Protein AF-A0ABD6ISD6-F1 (afd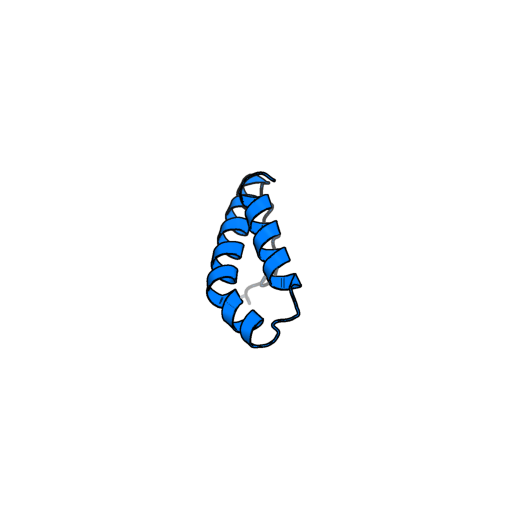b_monomer_lite)

Foldseek 3Di:
DPDDDDPPPDPPDDDDDLLRQLVVLLVVLVVCVVCVVVVCVVPVPDCVSVVSSVVSNVSSVPD

pLDDT: mean 89.05, std 16.52, range [42.03, 98.62]

Sequence (63 aa):
MPTNANRTGRTDRIALTEDELREITGYAADCAGRVLHLFEQSLPADRRPREAVEAARAFADGG

Structure (mmCIF, N/CA/C/O backbone):
data_AF-A0ABD6ISD6-F1
#
_entry.id   AF-A0ABD6ISD6-F1
#
loop_
_atom_site.group_PDB
_atom_site.id
_atom_site.type_symbol
_atom_site.label_atom_id
_atom_site.label_alt_id
_atom_site.label_comp_id
_atom_site.label_asym_id
_atom_site.label_entity_id
_atom_site.label_seq_id
_atom_site.pdbx_PDB_ins_code
_atom_site.Cartn_x
_atom_site.Cartn_y
_atom_site.Cartn_z
_atom_site.occupancy
_atom_site.B_iso_or_equiv
_atom_site.auth_seq_id
_atom_site.auth_comp_id
_atom_site.auth_asym_id
_atom_site.auth_atom_id
_atom_site.pdbx_PDB_model_num
ATOM 1 N N . MET A 1 1 ? -51.915 -6.484 -11.699 1.00 43.25 1 MET A N 1
ATOM 2 C CA . MET A 1 1 ? -50.454 -6.633 -11.537 1.00 43.25 1 MET A CA 1
ATOM 3 C C . MET A 1 1 ? -49.888 -5.288 -11.104 1.00 43.25 1 MET A C 1
ATOM 5 O O . MET A 1 1 ? -49.907 -4.389 -11.935 1.00 43.25 1 MET A O 1
ATOM 9 N N . PRO A 1 2 ? -49.469 -5.073 -9.845 1.00 42.03 2 PRO A N 1
ATOM 10 C CA . PRO A 1 2 ? -48.723 -3.869 -9.511 1.00 42.03 2 PRO A CA 1
ATOM 11 C C . PRO A 1 2 ? -47.268 -4.065 -9.952 1.00 42.03 2 PRO A C 1
ATOM 13 O O . PRO A 1 2 ? -46.592 -5.006 -9.538 1.00 42.03 2 PRO A O 1
ATOM 16 N N . THR A 1 3 ? -46.811 -3.206 -10.855 1.00 49.12 3 THR A N 1
ATOM 17 C CA . THR A 1 3 ? -45.428 -3.127 -11.322 1.00 49.12 3 THR A CA 1
ATOM 18 C C . THR A 1 3 ? -44.555 -2.687 -10.149 1.00 49.12 3 THR A C 1
ATOM 20 O O . THR A 1 3 ? -44.759 -1.616 -9.583 1.00 49.12 3 THR A O 1
ATOM 23 N N . ASN A 1 4 ? -43.630 -3.558 -9.745 1.00 52.66 4 ASN A N 1
ATOM 24 C CA . ASN A 1 4 ? -42.770 -3.383 -8.581 1.00 52.66 4 ASN A CA 1
ATOM 25 C C . ASN A 1 4 ? -41.942 -2.094 -8.700 1.00 52.66 4 ASN A C 1
ATOM 27 O O . ASN A 1 4 ? -41.104 -1.958 -9.595 1.00 52.66 4 ASN A O 1
ATOM 31 N N . ALA A 1 5 ? -42.203 -1.157 -7.792 1.00 65.38 5 ALA A N 1
ATOM 32 C CA . ALA A 1 5 ? -41.403 0.033 -7.608 1.00 65.38 5 ALA A CA 1
ATOM 33 C C . ALA A 1 5 ? -40.037 -0.336 -7.011 1.00 65.38 5 ALA A C 1
ATOM 35 O O . ALA A 1 5 ? -39.926 -1.214 -6.162 1.00 65.38 5 ALA A O 1
ATOM 36 N N . ASN A 1 6 ? -39.031 0.449 -7.392 1.00 54.81 6 ASN A N 1
ATOM 37 C CA . ASN A 1 6 ? -37.748 0.599 -6.708 1.00 54.81 6 ASN A CA 1
ATOM 38 C C . ASN A 1 6 ? -36.632 -0.400 -7.069 1.00 54.81 6 ASN A C 1
ATOM 40 O O . ASN A 1 6 ? -36.217 -1.238 -6.273 1.00 54.81 6 ASN A O 1
ATOM 44 N N . ARG A 1 7 ? -36.023 -0.192 -8.241 1.00 60.81 7 ARG A N 1
ATOM 45 C CA . ARG A 1 7 ? -34.590 -0.469 -8.431 1.00 60.81 7 ARG A CA 1
ATOM 46 C C . ARG A 1 7 ? -33.845 0.855 -8.568 1.00 60.81 7 ARG A C 1
ATOM 48 O O . ARG A 1 7 ? -33.270 1.155 -9.608 1.00 60.81 7 ARG A O 1
ATOM 55 N N . THR A 1 8 ? -33.897 1.677 -7.525 1.00 56.94 8 THR A N 1
ATOM 56 C CA . THR A 1 8 ? -32.993 2.823 -7.436 1.00 56.94 8 THR A CA 1
ATOM 57 C C . THR A 1 8 ? -31.640 2.266 -7.019 1.00 56.94 8 THR A C 1
ATOM 59 O O . THR A 1 8 ? -31.460 1.857 -5.873 1.00 56.94 8 THR A O 1
ATOM 62 N N . GLY A 1 9 ? -30.720 2.166 -7.980 1.00 59.97 9 GLY A N 1
ATOM 63 C CA . GLY A 1 9 ? -29.320 1.849 -7.730 1.00 59.97 9 GLY A CA 1
ATOM 64 C C . GLY A 1 9 ? -28.745 2.886 -6.775 1.00 59.97 9 GLY A C 1
ATOM 65 O O . GLY A 1 9 ? -28.398 3.991 -7.176 1.00 59.97 9 GLY A O 1
ATOM 66 N N . ARG A 1 10 ? -28.708 2.543 -5.493 1.00 61.34 10 ARG A N 1
ATOM 67 C CA . ARG A 1 10 ? -28.070 3.341 -4.461 1.00 61.34 10 ARG A CA 1
ATOM 68 C C . ARG A 1 10 ? -26.682 2.754 -4.309 1.00 61.34 10 ARG A C 1
ATOM 70 O O . ARG A 1 10 ? -26.546 1.634 -3.829 1.00 61.34 10 ARG A O 1
ATOM 77 N N . THR A 1 11 ? -25.667 3.473 -4.773 1.00 65.38 11 THR A N 1
ATOM 78 C CA . THR A 1 11 ? -24.295 3.263 -4.308 1.00 65.38 11 THR A CA 1
ATOM 79 C C . THR A 1 11 ? -24.298 3.552 -2.814 1.00 65.38 11 THR A C 1
ATOM 81 O O . THR A 1 11 ? -24.102 4.691 -2.389 1.00 65.38 11 THR A O 1
ATOM 84 N N . ASP A 1 12 ? -24.653 2.538 -2.035 1.00 74.75 12 ASP A N 1
ATOM 85 C CA . ASP A 1 12 ? -24.586 2.577 -0.590 1.00 74.75 12 ASP A CA 1
ATOM 86 C C . ASP A 1 12 ? -23.105 2.504 -0.237 1.00 74.75 12 ASP A C 1
ATOM 88 O O . ASP A 1 12 ? -22.457 1.469 -0.401 1.00 74.75 12 ASP A O 1
ATOM 92 N N . ARG A 1 13 ? -22.518 3.662 0.078 1.00 78.25 13 ARG A N 1
ATOM 93 C CA . ARG A 1 13 ? -21.117 3.722 0.481 1.00 78.25 13 ARG A CA 1
ATOM 94 C C . ARG A 1 13 ? -21.010 3.042 1.836 1.00 78.25 13 ARG A C 1
ATOM 96 O O . ARG A 1 13 ? -21.519 3.559 2.824 1.00 78.25 13 ARG A O 1
ATOM 103 N N . ILE A 1 14 ? -20.314 1.914 1.862 1.00 85.25 14 ILE A N 1
ATOM 104 C CA . ILE A 1 14 ? -19.950 1.243 3.104 1.00 85.25 14 ILE A CA 1
ATOM 105 C C . ILE A 1 14 ? -18.887 2.112 3.780 1.00 85.25 14 ILE A C 1
ATOM 107 O O . ILE A 1 14 ? -17.826 2.360 3.205 1.00 85.25 14 ILE A O 1
ATOM 111 N N . ALA A 1 15 ? -19.204 2.634 4.964 1.00 91.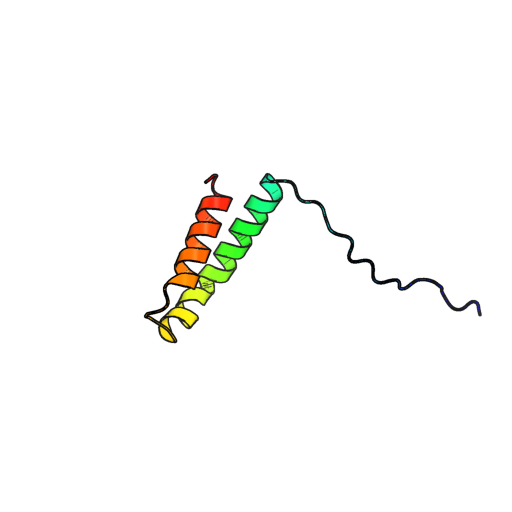62 15 ALA A N 1
ATOM 112 C CA . ALA A 1 15 ? -18.220 3.299 5.804 1.00 91.62 15 ALA A CA 1
ATOM 113 C C . ALA A 1 15 ? -17.324 2.226 6.429 1.00 91.62 15 ALA A C 1
ATOM 115 O O . ALA A 1 15 ? -17.838 1.319 7.077 1.00 91.62 15 ALA A O 1
ATOM 116 N N . LEU A 1 16 ? -16.017 2.337 6.199 1.00 93.88 16 LEU A N 1
ATOM 117 C CA . LEU A 1 16 ? -15.012 1.429 6.740 1.00 93.88 16 LEU A CA 1
ATOM 118 C C . LEU A 1 16 ? -14.259 2.120 7.872 1.00 93.88 16 LEU A C 1
ATOM 120 O O . LEU A 1 16 ? -13.963 3.317 7.785 1.00 93.88 16 LEU A O 1
ATOM 124 N N . THR A 1 17 ? -13.945 1.368 8.918 1.00 96.62 17 THR A N 1
ATOM 125 C CA . THR A 1 17 ? -12.982 1.796 9.932 1.00 96.62 17 THR A CA 1
ATOM 126 C C . THR A 1 17 ? -11.569 1.803 9.347 1.00 96.62 17 THR A C 1
ATOM 128 O O . THR A 1 17 ? -11.309 1.257 8.273 1.00 96.62 17 THR A O 1
ATOM 131 N N . GLU A 1 18 ? -10.629 2.438 10.046 1.00 96.19 18 GLU A N 1
ATOM 132 C CA . GLU A 1 18 ? -9.229 2.426 9.620 1.00 96.19 18 GLU A CA 1
ATOM 133 C C . GLU A 1 18 ? -8.638 1.010 9.639 1.00 96.19 18 GLU A C 1
ATOM 135 O O . 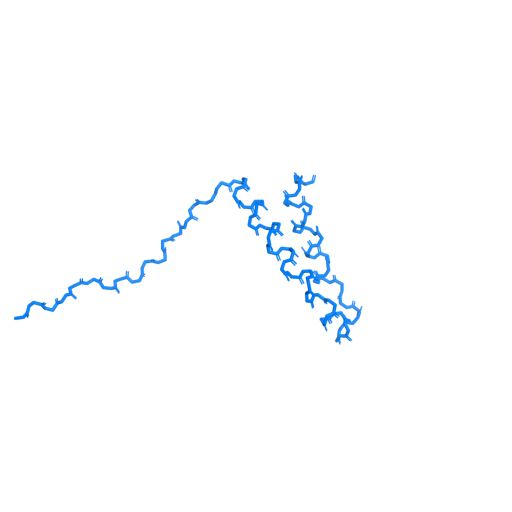GLU A 1 18 ? -7.934 0.640 8.703 1.00 96.19 18 GLU A O 1
ATOM 140 N N . ASP A 1 19 ? -8.997 0.193 10.630 1.00 97.56 19 ASP A N 1
ATOM 141 C CA . ASP A 1 19 ? -8.575 -1.209 10.708 1.00 97.56 19 ASP A CA 1
ATOM 142 C C . ASP A 1 19 ? -9.108 -2.016 9.515 1.00 97.56 19 ASP A C 1
ATOM 144 O O . ASP A 1 19 ? -8.357 -2.735 8.860 1.00 97.56 19 ASP A O 1
ATOM 148 N N . GLU A 1 20 ? -10.382 -1.837 9.149 1.00 97.44 20 GLU A N 1
ATOM 149 C CA . GLU A 1 20 ? -10.959 -2.484 7.963 1.00 97.44 20 GLU A CA 1
ATOM 150 C C . GLU A 1 20 ? -10.276 -2.023 6.667 1.00 97.44 20 GLU A C 1
ATOM 152 O O . GLU A 1 20 ? -10.047 -2.826 5.759 1.00 97.44 20 GLU A O 1
ATOM 157 N N . LEU A 1 21 ? -9.916 -0.738 6.570 1.00 97.25 21 LEU A N 1
ATOM 158 C CA . LEU A 1 21 ? -9.148 -0.220 5.438 1.00 97.25 21 LEU A CA 1
ATOM 159 C C . LEU A 1 21 ? -7.754 -0.849 5.368 1.00 97.25 21 LEU A C 1
ATOM 161 O O . LEU A 1 21 ? -7.304 -1.169 4.266 1.00 97.25 21 LEU A O 1
ATOM 165 N N . ARG A 1 22 ? -7.074 -1.038 6.502 1.00 98.12 22 ARG A N 1
ATOM 166 C CA . ARG A 1 22 ? -5.752 -1.679 6.564 1.00 98.12 22 ARG A CA 1
ATOM 167 C C . ARG A 1 22 ? -5.827 -3.137 6.120 1.00 98.12 22 ARG A C 1
ATOM 169 O O . ARG A 1 22 ? -5.080 -3.521 5.222 1.00 98.12 22 ARG A O 1
ATOM 176 N N . GLU A 1 23 ? -6.802 -3.891 6.622 1.00 98.06 23 GLU A N 1
ATOM 177 C CA . GLU A 1 23 ? -7.056 -5.282 6.2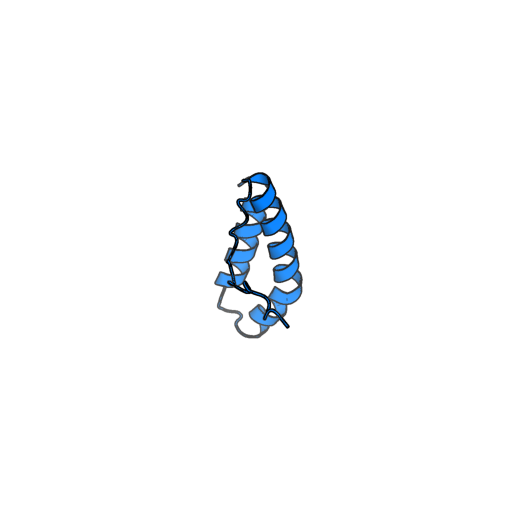18 1.00 98.06 23 GLU A CA 1
ATOM 178 C C . GLU A 1 23 ? -7.319 -5.414 4.709 1.00 98.06 23 GLU A C 1
ATOM 180 O O . GLU A 1 23 ? -6.679 -6.203 4.006 1.00 98.06 23 GLU A O 1
ATOM 185 N N . ILE A 1 24 ? -8.222 -4.590 4.166 1.00 97.88 24 ILE A N 1
ATOM 186 C CA . ILE A 1 24 ? -8.540 -4.606 2.731 1.00 97.88 24 ILE A CA 1
ATOM 187 C C . ILE A 1 24 ? -7.322 -4.201 1.895 1.00 97.88 24 ILE A C 1
ATOM 189 O O . ILE A 1 24 ? -7.079 -4.780 0.832 1.00 97.88 24 ILE A O 1
ATOM 193 N N . THR A 1 25 ? -6.545 -3.223 2.363 1.00 98.38 25 THR A N 1
ATOM 194 C CA . THR A 1 25 ? -5.345 -2.762 1.661 1.00 98.38 25 THR A CA 1
ATOM 195 C C . THR A 1 25 ? -4.271 -3.847 1.628 1.00 98.38 25 THR A C 1
ATOM 197 O O . THR A 1 25 ? -3.695 -4.080 0.564 1.00 98.38 25 THR A O 1
ATOM 200 N N . GLY A 1 26 ? -4.055 -4.566 2.733 1.00 98.50 26 GLY A N 1
ATOM 201 C CA . GLY A 1 26 ? -3.133 -5.702 2.793 1.00 98.50 26 GLY A CA 1
ATOM 202 C C . GLY A 1 26 ? -3.537 -6.806 1.817 1.00 98.50 26 GLY A C 1
ATOM 203 O O . GLY A 1 26 ? -2.741 -7.223 0.972 1.00 98.50 26 GLY A O 1
ATOM 204 N N . TYR A 1 27 ? -4.818 -7.184 1.827 1.00 98.50 27 TYR A N 1
ATOM 205 C CA . TYR A 1 27 ? -5.361 -8.147 0.869 1.00 98.50 27 TYR A CA 1
ATOM 206 C C . TYR A 1 27 ? -5.157 -7.707 -0.592 1.00 98.50 27 TYR A C 1
ATOM 208 O O . TYR A 1 27 ? -4.747 -8.503 -1.446 1.00 98.50 27 TYR A O 1
ATOM 216 N N . ALA A 1 28 ? -5.420 -6.435 -0.900 1.00 98.38 28 ALA A N 1
ATOM 217 C CA . ALA A 1 28 ? -5.236 -5.885 -2.239 1.00 98.38 28 ALA A CA 1
ATOM 218 C C . ALA A 1 28 ? -3.756 -5.876 -2.661 1.00 98.38 28 ALA A C 1
ATOM 220 O O . ALA A 1 28 ? -3.445 -6.241 -3.799 1.00 98.38 28 ALA A O 1
ATOM 221 N N . ALA A 1 29 ? -2.844 -5.523 -1.751 1.00 98.56 29 ALA A N 1
ATOM 222 C CA . ALA A 1 29 ? -1.405 -5.520 -1.992 1.00 98.56 29 ALA A CA 1
ATOM 223 C C . ALA A 1 29 ? -0.861 -6.933 -2.256 1.00 98.56 29 ALA A C 1
ATOM 225 O O . ALA A 1 29 ? -0.057 -7.127 -3.171 1.00 98.56 29 ALA A O 1
ATOM 226 N N . ASP A 1 30 ? -1.345 -7.941 -1.530 1.00 98.56 30 ASP A N 1
ATOM 227 C CA . ASP A 1 30 ? -1.020 -9.344 -1.795 1.00 98.56 30 ASP A CA 1
ATOM 228 C C . ASP A 1 30 ? -1.536 -9.805 -3.157 1.00 98.56 30 ASP A C 1
ATOM 230 O O . ASP A 1 30 ? -0.835 -10.503 -3.894 1.00 98.56 30 ASP A O 1
ATOM 234 N N . CYS A 1 31 ? -2.750 -9.396 -3.529 1.00 98.62 31 CYS A N 1
ATOM 235 C CA . CYS A 1 31 ? -3.305 -9.707 -4.841 1.00 98.62 31 CYS A CA 1
ATOM 236 C C . CYS A 1 31 ? -2.497 -9.079 -5.979 1.00 98.62 31 CYS A C 1
ATOM 238 O O . CYS A 1 31 ? -2.149 -9.780 -6.932 1.00 98.62 31 CYS A O 1
ATOM 240 N N . ALA A 1 32 ? -2.166 -7.793 -5.867 1.00 98.31 32 ALA A N 1
ATOM 241 C CA . ALA A 1 32 ? -1.357 -7.085 -6.851 1.00 98.31 32 ALA A CA 1
ATOM 242 C C . ALA A 1 32 ? 0.067 -7.658 -6.932 1.00 98.31 32 ALA A C 1
ATOM 244 O O . ALA A 1 32 ? 0.568 -7.910 -8.028 1.00 98.31 32 ALA A O 1
ATOM 245 N N . GLY A 1 33 ? 0.691 -7.947 -5.786 1.00 98.19 33 GLY A N 1
ATOM 246 C CA . GLY A 1 33 ? 2.044 -8.497 -5.706 1.00 98.19 33 GLY A CA 1
ATOM 247 C C . GLY A 1 33 ? 2.216 -9.813 -6.472 1.00 98.19 33 GLY A C 1
ATOM 248 O O . GLY A 1 33 ? 3.232 -9.999 -7.139 1.00 98.19 33 GLY A O 1
ATOM 249 N N . ARG A 1 34 ? 1.200 -10.694 -6.478 1.00 98.38 34 ARG A N 1
ATOM 250 C CA . ARG A 1 34 ? 1.252 -11.969 -7.225 1.00 98.38 34 ARG A CA 1
ATOM 251 C C . ARG A 1 34 ? 1.468 -11.788 -8.729 1.00 98.38 34 ARG A C 1
ATOM 253 O O . ARG A 1 34 ? 2.108 -12.629 -9.354 1.00 98.38 34 ARG A O 1
ATOM 260 N N . VAL A 1 35 ? 0.944 -10.712 -9.312 1.00 98.00 35 VAL A N 1
ATOM 261 C CA . VAL A 1 35 ? 0.986 -10.463 -10.765 1.00 98.00 35 VAL A CA 1
ATOM 262 C C . VAL A 1 35 ? 1.903 -9.307 -11.159 1.00 98.00 35 VAL A C 1
ATOM 264 O O . VAL A 1 35 ? 2.142 -9.103 -12.346 1.00 98.00 35 VAL A O 1
ATOM 267 N N . LEU A 1 36 ? 2.453 -8.575 -10.188 1.00 98.31 36 LEU A N 1
ATOM 268 C CA . LEU A 1 36 ? 3.268 -7.380 -10.408 1.00 98.31 36 LEU A CA 1
ATOM 269 C C . LEU A 1 36 ? 4.460 -7.636 -11.350 1.00 98.31 36 LEU A C 1
ATOM 271 O O . LEU A 1 36 ? 4.742 -6.820 -12.226 1.00 98.31 36 LEU A O 1
ATOM 275 N N . HIS A 1 37 ? 5.089 -8.809 -11.253 1.00 97.81 37 HIS A N 1
ATOM 276 C CA . HIS A 1 37 ? 6.204 -9.195 -12.122 1.00 97.81 37 HIS A CA 1
ATOM 277 C C . HIS A 1 37 ? 5.856 -9.171 -13.623 1.00 97.81 37 HIS A C 1
ATOM 279 O O . HIS A 1 37 ? 6.723 -8.878 -14.442 1.00 97.81 37 HIS A O 1
ATOM 285 N N . LEU A 1 38 ? 4.599 -9.434 -14.005 1.00 98.06 38 LEU A N 1
ATOM 286 C CA . LEU A 1 38 ? 4.158 -9.385 -15.406 1.00 98.06 38 LEU A CA 1
ATOM 287 C C . LEU A 1 38 ? 4.193 -7.951 -15.953 1.00 98.06 38 LEU A C 1
ATOM 289 O O . LEU A 1 38 ? 4.590 -7.716 -17.098 1.00 98.06 38 LEU A O 1
ATOM 293 N N . PHE A 1 39 ? 3.804 -6.981 -15.121 1.00 97.44 39 PHE A N 1
ATOM 294 C CA . PHE A 1 39 ? 3.903 -5.566 -15.466 1.00 97.44 39 PHE A CA 1
ATOM 295 C C . PHE A 1 39 ? 5.370 -5.148 -15.593 1.00 97.44 39 PHE A C 1
ATOM 297 O O . PHE A 1 39 ? 5.760 -4.520 -16.573 1.00 97.44 39 PHE A O 1
ATOM 304 N N . GLU A 1 40 ? 6.199 -5.543 -14.631 1.00 98.19 40 GLU A N 1
ATOM 305 C CA . GLU A 1 40 ? 7.614 -5.163 -14.573 1.00 98.19 40 GLU A CA 1
ATOM 306 C C . GLU A 1 40 ? 8.431 -5.743 -15.728 1.00 98.19 40 GLU A C 1
ATOM 308 O O . GLU A 1 40 ? 9.352 -5.097 -16.214 1.00 98.19 40 GLU A O 1
ATOM 313 N N . GLN A 1 41 ? 8.072 -6.930 -16.217 1.00 98.06 41 GLN A N 1
ATOM 314 C CA . GLN A 1 41 ? 8.650 -7.492 -17.439 1.00 98.06 41 GLN A CA 1
ATOM 315 C C . GLN A 1 41 ? 8.312 -6.654 -18.679 1.00 98.06 41 GLN A C 1
ATOM 317 O O . GLN A 1 41 ? 9.137 -6.534 -19.582 1.00 98.06 41 GLN A O 1
ATOM 322 N N . SER A 1 42 ? 7.113 -6.066 -18.722 1.00 97.75 42 SER A N 1
ATOM 323 C CA . SER A 1 42 ? 6.647 -5.250 -19.849 1.00 97.75 42 SER A CA 1
ATOM 324 C C . SER A 1 42 ? 7.200 -3.820 -19.807 1.00 97.75 42 SER A C 1
ATOM 326 O O . SER A 1 42 ? 7.468 -3.230 -20.852 1.00 97.75 42 SER A O 1
ATOM 328 N N . LEU A 1 43 ? 7.372 -3.255 -18.607 1.00 97.19 43 LEU A N 1
ATOM 329 C CA . LEU A 1 43 ? 7.828 -1.881 -18.367 1.00 97.19 43 LEU A CA 1
ATOM 330 C C . LEU A 1 43 ? 8.854 -1.826 -17.216 1.00 97.19 43 LEU A C 1
ATOM 332 O O . LEU A 1 43 ? 8.565 -1.280 -16.151 1.00 97.19 43 LEU A O 1
ATOM 336 N N . PRO A 1 44 ? 10.083 -2.335 -17.413 1.00 95.75 44 PRO A N 1
ATOM 337 C CA . PRO A 1 44 ? 11.061 -2.503 -16.330 1.00 95.75 44 PRO A CA 1
ATOM 338 C C . PRO A 1 44 ? 11.565 -1.192 -15.714 1.00 95.75 44 PRO A C 1
ATOM 340 O O . PRO A 1 44 ? 12.056 -1.189 -14.587 1.00 95.75 44 PRO A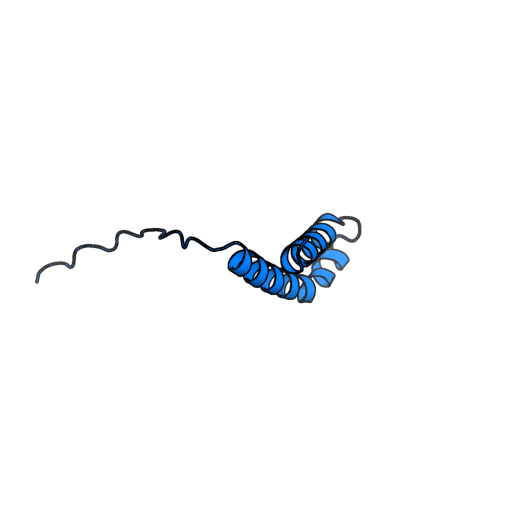 O 1
ATOM 343 N N . ALA A 1 45 ? 11.454 -0.075 -16.438 1.00 97.81 45 ALA A N 1
ATOM 344 C CA . ALA A 1 45 ? 11.861 1.240 -15.949 1.00 97.81 45 ALA A CA 1
ATOM 345 C C . ALA A 1 45 ? 10.779 1.938 -15.102 1.00 97.81 45 ALA A C 1
ATOM 347 O O . ALA A 1 45 ? 11.093 2.898 -14.398 1.00 97.81 45 ALA A O 1
ATOM 348 N N . ASP A 1 46 ? 9.519 1.488 -15.161 1.00 98.19 46 ASP A N 1
ATOM 349 C CA . ASP A 1 46 ? 8.432 2.104 -14.400 1.00 98.19 46 ASP A CA 1
ATOM 350 C C . ASP A 1 46 ? 8.315 1.462 -13.017 1.00 98.19 46 ASP A C 1
ATOM 352 O O . ASP A 1 46 ? 7.791 0.361 -12.843 1.00 98.19 46 ASP A O 1
ATOM 356 N N . ARG A 1 47 ? 8.820 2.174 -12.010 1.00 97.75 47 ARG A N 1
ATOM 357 C CA . ARG A 1 47 ? 8.827 1.710 -10.619 1.00 97.75 47 ARG A CA 1
ATOM 358 C C . ARG A 1 47 ? 7.528 1.997 -9.869 1.00 97.75 47 ARG A C 1
ATOM 360 O O . ARG A 1 47 ? 7.328 1.419 -8.800 1.00 97.75 47 ARG A O 1
ATOM 367 N N . ARG A 1 48 ? 6.638 2.833 -10.418 1.00 98.06 48 ARG A N 1
ATOM 368 C CA . ARG A 1 48 ? 5.456 3.339 -9.700 1.00 98.06 48 ARG A CA 1
ATOM 369 C C . ARG A 1 48 ? 4.540 2.220 -9.194 1.00 98.06 48 ARG A C 1
ATOM 371 O O . ARG A 1 48 ? 4.067 2.340 -8.067 1.00 98.06 48 ARG A O 1
ATOM 378 N N . PRO A 1 49 ? 4.293 1.117 -9.934 1.00 98.06 49 PRO A N 1
ATOM 379 C CA . PRO A 1 49 ? 3.432 0.049 -9.422 1.00 98.06 49 PRO A CA 1
ATOM 380 C C . PRO A 1 49 ? 4.040 -0.713 -8.250 1.00 98.06 49 PRO A C 1
ATOM 382 O O . PRO A 1 49 ? 3.325 -1.030 -7.305 1.00 98.06 49 PRO A O 1
ATOM 385 N N . ARG A 1 50 ? 5.356 -0.958 -8.269 1.00 98.44 50 ARG A N 1
ATOM 386 C CA . ARG A 1 50 ? 6.046 -1.566 -7.127 1.00 98.44 50 ARG A CA 1
ATOM 387 C C . ARG A 1 50 ? 5.986 -0.646 -5.916 1.00 98.44 50 ARG A C 1
ATOM 389 O O . ARG A 1 50 ? 5.594 -1.084 -4.846 1.00 98.44 50 ARG A O 1
ATOM 396 N N . GLU A 1 51 ? 6.306 0.631 -6.099 1.00 98.50 51 GLU A N 1
ATOM 397 C CA . GLU A 1 51 ? 6.246 1.634 -5.029 1.00 98.50 51 GLU A CA 1
ATOM 398 C C . GLU A 1 51 ? 4.839 1.754 -4.427 1.00 98.50 51 GLU A C 1
ATOM 400 O O . GLU A 1 51 ? 4.701 1.837 -3.211 1.00 98.50 51 GLU A O 1
ATOM 405 N N . ALA A 1 52 ? 3.790 1.684 -5.252 1.00 98.31 52 ALA A N 1
ATOM 406 C CA . ALA A 1 52 ? 2.408 1.691 -4.784 1.00 98.31 52 ALA A CA 1
ATOM 407 C C . ALA A 1 52 ? 2.049 0.442 -3.962 1.00 98.31 52 ALA A C 1
ATOM 409 O O . ALA A 1 52 ? 1.381 0.563 -2.937 1.00 98.31 52 ALA A O 1
ATOM 410 N N . VAL A 1 53 ? 2.490 -0.750 -4.384 1.00 98.50 53 VAL A N 1
ATOM 411 C CA . VAL A 1 53 ? 2.258 -1.997 -3.634 1.00 98.50 53 VAL A CA 1
ATOM 412 C C . VAL A 1 53 ? 3.011 -1.985 -2.303 1.00 98.50 53 VAL A C 1
ATOM 414 O O . VAL A 1 53 ? 2.434 -2.360 -1.287 1.00 98.50 53 VAL A O 1
ATOM 417 N N . GLU A 1 54 ? 4.258 -1.511 -2.281 1.00 98.44 54 GLU A N 1
ATOM 418 C CA . GLU A 1 54 ? 5.034 -1.372 -1.042 1.00 98.44 54 GLU A CA 1
ATOM 419 C C . GLU A 1 54 ? 4.398 -0.358 -0.083 1.00 98.44 54 GLU A C 1
ATOM 421 O O . GLU A 1 54 ? 4.244 -0.639 1.102 1.00 98.44 54 GLU A O 1
ATOM 426 N N . ALA A 1 55 ? 3.946 0.794 -0.589 1.00 98.50 55 ALA A N 1
ATOM 427 C CA . ALA A 1 55 ? 3.234 1.778 0.224 1.00 98.50 55 ALA A CA 1
ATOM 428 C C . ALA A 1 55 ? 1.915 1.219 0.787 1.00 98.50 55 ALA A C 1
ATOM 430 O O . ALA A 1 55 ? 1.571 1.487 1.937 1.00 98.50 55 ALA A O 1
ATOM 431 N N . ALA A 1 56 ? 1.190 0.418 0.001 1.00 98.38 56 ALA A N 1
ATOM 432 C CA . ALA A 1 56 ? -0.021 -0.260 0.452 1.00 98.38 56 ALA A CA 1
ATOM 433 C C . ALA A 1 56 ? 0.271 -1.281 1.567 1.00 98.38 56 ALA A C 1
ATOM 435 O O . ALA A 1 56 ? -0.464 -1.319 2.551 1.00 98.38 56 ALA A O 1
ATOM 436 N N . ARG A 1 57 ? 1.357 -2.062 1.456 1.00 98.44 57 ARG A N 1
ATOM 437 C CA . ARG A 1 57 ? 1.805 -2.972 2.529 1.00 98.44 57 ARG A CA 1
ATOM 438 C C . ARG A 1 57 ? 2.160 -2.208 3.799 1.00 98.44 57 ARG A C 1
ATOM 440 O O . ARG A 1 57 ? 1.618 -2.520 4.850 1.00 98.44 57 ARG A O 1
ATOM 447 N N . ALA A 1 58 ? 2.977 -1.160 3.686 1.00 98.50 58 ALA A N 1
ATOM 448 C CA . ALA A 1 58 ? 3.350 -0.328 4.828 1.00 98.50 58 ALA A CA 1
ATOM 449 C C . ALA A 1 58 ? 2.115 0.248 5.537 1.00 98.50 58 ALA A C 1
ATOM 451 O O . ALA A 1 58 ? 2.010 0.177 6.758 1.00 98.50 58 ALA A O 1
ATOM 452 N N . PHE A 1 59 ? 1.135 0.747 4.776 1.00 98.12 59 PHE A N 1
ATOM 453 C CA . PHE A 1 59 ? -0.135 1.194 5.342 1.00 98.12 59 PHE A CA 1
ATOM 454 C C . PHE A 1 59 ? -0.890 0.062 6.053 1.00 98.12 59 PHE A C 1
ATOM 456 O O . PHE A 1 59 ? -1.361 0.265 7.168 1.00 98.12 59 PHE A O 1
ATOM 463 N N . ALA A 1 60 ? -1.005 -1.123 5.453 1.00 97.94 60 ALA A N 1
ATOM 464 C CA . ALA A 1 60 ? -1.676 -2.257 6.090 1.00 97.94 60 ALA A CA 1
ATOM 465 C C . ALA A 1 60 ? -1.005 -2.663 7.418 1.00 97.94 60 ALA A C 1
ATOM 467 O O . ALA A 1 60 ? -1.702 -2.954 8.386 1.00 97.94 60 ALA A O 1
ATOM 468 N N . ASP A 1 61 ? 0.326 -2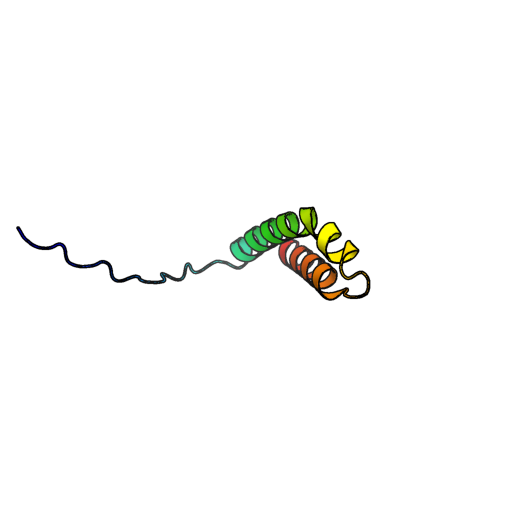.582 7.487 1.00 96.81 61 ASP A N 1
ATOM 469 C CA . ASP A 1 61 ? 1.130 -3.018 8.637 1.00 96.81 61 ASP A CA 1
ATOM 470 C C . ASP A 1 61 ? 1.204 -1.999 9.792 1.00 96.81 61 ASP A C 1
ATOM 472 O O . ASP A 1 61 ? 1.718 -2.319 10.865 1.00 96.81 61 ASP A O 1
ATOM 476 N N . GLY A 1 62 ? 0.701 -0.774 9.606 1.00 92.62 62 GLY A N 1
ATOM 477 C CA . GLY A 1 62 ? 0.694 0.256 10.656 1.00 92.62 62 GLY A CA 1
ATOM 478 C C . GLY A 1 62 ? 1.255 1.616 10.240 1.00 92.62 62 GLY A C 1
ATOM 479 O O . GLY A 1 62 ? 0.868 2.619 10.843 1.00 92.62 62 GLY A O 1
ATOM 480 N N . GLY A 1 63 ? 2.025 1.682 9.151 1.00 73.50 63 GLY A N 1
ATOM 481 C CA . GLY A 1 63 ? 2.697 2.891 8.654 1.00 73.50 63 GLY A CA 1
ATOM 482 C C . GLY A 1 63 ? 4.173 2.960 9.017 1.00 73.50 63 GLY A C 1
ATOM 483 O O . GLY A 1 63 ? 4.502 2.776 10.209 1.00 73.50 63 GLY A O 1
#

Radius of gyration: 18.67 Å; chains: 1; bounding box: 62×16×31 Å

Secondary structure (DSSP, 8-state):
-----------------HHHHHHHHHHHHHHHHHHHHHHHHH-TT--HHHHHHHHHHHHHHT-